Protein AF-A0A833JCQ0-F1 (afdb_monomer)

Organism: NCBI:txid2654512

Structure (mmCIF, N/CA/C/O backbone):
data_AF-A0A833JCQ0-F1
#
_entry.id   AF-A0A833JCQ0-F1
#
loop_
_atom_site.group_PDB
_atom_site.id
_atom_site.type_symbol
_atom_site.label_atom_id
_atom_site.label_alt_id
_atom_site.label_comp_id
_atom_site.label_asym_id
_atom_site.label_entity_id
_atom_site.label_seq_id
_atom_site.pdbx_PDB_ins_code
_atom_site.Cartn_x
_atom_site.Cartn_y
_atom_site.Cartn_z
_atom_site.occupancy
_atom_site.B_iso_or_equiv
_atom_site.auth_seq_id
_atom_site.auth_comp_id
_atom_site.auth_asym_id
_atom_site.auth_atom_id
_atom_site.pdbx_PDB_model_num
ATOM 1 N N . MET A 1 1 ? 26.334 2.589 -17.540 1.00 39.34 1 MET A N 1
ATOM 2 C CA . MET A 1 1 ? 25.252 3.554 -17.241 1.00 39.34 1 MET A CA 1
ATOM 3 C C . MET A 1 1 ? 24.368 2.928 -16.167 1.00 39.34 1 MET A C 1
ATOM 5 O O . MET A 1 1 ? 23.947 1.791 -16.333 1.00 39.34 1 MET A O 1
ATOM 9 N N . ASN A 1 2 ? 24.227 3.610 -15.030 1.00 46.06 2 ASN A N 1
ATOM 10 C CA . ASN A 1 2 ? 23.810 3.107 -13.709 1.00 46.06 2 ASN A CA 1
ATOM 11 C C . ASN A 1 2 ? 22.286 2.861 -13.571 1.00 46.06 2 ASN A C 1
ATOM 13 O O . ASN A 1 2 ? 21.654 3.324 -12.628 1.00 46.06 2 ASN A O 1
ATOM 17 N N . ILE A 1 3 ? 21.676 2.131 -14.509 1.00 51.75 3 ILE A N 1
ATOM 18 C CA . ILE A 1 3 ? 20.206 2.013 -14.626 1.00 51.75 3 ILE A CA 1
ATOM 19 C C . ILE A 1 3 ? 19.548 1.382 -13.372 1.00 51.75 3 ILE A C 1
ATOM 21 O O . ILE A 1 3 ? 18.402 1.688 -13.054 1.00 51.75 3 ILE A O 1
ATOM 25 N N . GLY A 1 4 ? 20.269 0.547 -12.611 1.00 55.09 4 GLY A N 1
ATOM 26 C CA . GLY A 1 4 ? 19.731 -0.115 -11.411 1.00 55.09 4 GLY A CA 1
ATOM 27 C C . GLY A 1 4 ? 19.513 0.795 -10.191 1.00 55.09 4 GLY A C 1
ATOM 28 O O . GLY A 1 4 ? 18.600 0.545 -9.400 1.00 55.09 4 GLY A O 1
ATOM 29 N N . TYR A 1 5 ? 20.307 1.863 -10.039 1.00 58.62 5 TYR A N 1
ATOM 30 C CA . TYR A 1 5 ? 20.177 2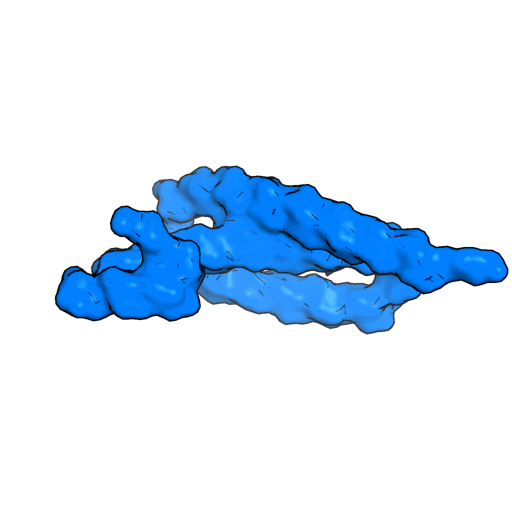.783 -8.900 1.00 58.62 5 TYR A CA 1
ATOM 31 C C . TYR A 1 5 ? 18.970 3.721 -9.049 1.00 58.62 5 TYR A C 1
ATOM 33 O O . TYR A 1 5 ? 18.258 3.938 -8.068 1.00 58.62 5 TYR A O 1
ATOM 41 N N . ASP A 1 6 ? 18.677 4.192 -10.267 1.00 71.69 6 ASP A N 1
ATOM 42 C CA . ASP A 1 6 ? 17.533 5.080 -10.520 1.00 71.69 6 ASP A CA 1
ATOM 43 C C . ASP A 1 6 ? 16.202 4.383 -10.226 1.00 71.69 6 ASP A C 1
ATOM 45 O O . ASP A 1 6 ? 15.370 4.911 -9.489 1.00 71.69 6 ASP A O 1
ATOM 49 N N . ILE A 1 7 ? 16.009 3.157 -10.728 1.00 81.62 7 ILE A N 1
ATOM 50 C CA . ILE A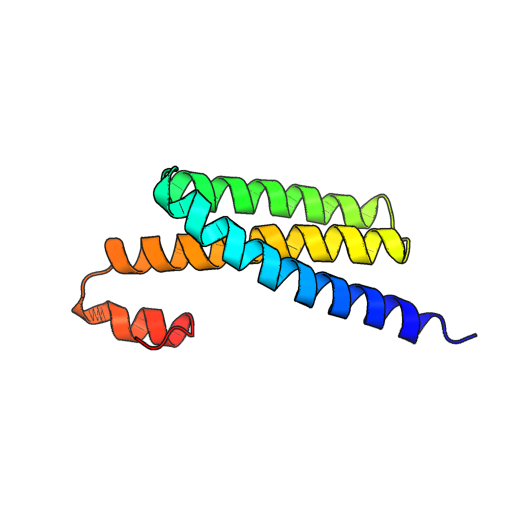 1 7 ? 14.754 2.411 -10.533 1.00 81.62 7 ILE A CA 1
ATOM 51 C C . ILE A 1 7 ? 14.512 2.133 -9.045 1.00 81.62 7 ILE A C 1
ATOM 53 O O . ILE A 1 7 ? 13.400 2.320 -8.555 1.00 81.62 7 ILE A O 1
ATOM 57 N N . THR A 1 8 ? 15.552 1.745 -8.305 1.00 86.75 8 THR A N 1
ATOM 58 C CA . THR A 1 8 ? 15.446 1.503 -6.859 1.00 86.75 8 THR A CA 1
ATOM 59 C C . THR A 1 8 ? 15.033 2.774 -6.108 1.00 86.75 8 THR A C 1
ATOM 61 O O . THR A 1 8 ? 14.162 2.718 -5.238 1.00 86.75 8 THR A O 1
ATOM 64 N N . GLY A 1 9 ? 15.588 3.934 -6.481 1.00 87.00 9 GLY A N 1
ATOM 65 C CA . GLY A 1 9 ? 15.199 5.229 -5.916 1.00 87.00 9 GLY A CA 1
ATOM 66 C C . GLY A 1 9 ? 13.733 5.585 -6.188 1.00 87.00 9 GLY A C 1
ATOM 67 O O . GLY A 1 9 ? 13.021 6.013 -5.275 1.00 87.00 9 GLY A O 1
ATOM 68 N N . TYR A 1 10 ? 13.242 5.341 -7.406 1.00 86.25 10 TYR A N 1
ATOM 69 C CA . TYR A 1 10 ? 11.826 5.524 -7.753 1.00 86.25 10 TYR A CA 1
ATOM 70 C C . TYR A 1 10 ? 10.900 4.608 -6.945 1.00 86.25 10 TYR A C 1
ATOM 72 O O . TYR A 1 10 ? 9.842 5.036 -6.489 1.00 86.25 10 TYR A O 1
ATOM 80 N N . ILE A 1 11 ? 11.301 3.359 -6.713 1.00 90.56 11 ILE A N 1
ATOM 81 C CA . ILE A 1 11 ? 10.512 2.426 -5.904 1.00 90.56 11 ILE A CA 1
ATOM 82 C C . ILE A 1 11 ? 10.434 2.923 -4.457 1.00 90.56 11 ILE A C 1
ATOM 84 O O . ILE A 1 11 ? 9.337 3.091 -3.931 1.00 90.56 11 ILE A O 1
ATOM 88 N N . ILE A 1 12 ? 11.575 3.209 -3.823 1.00 91.56 12 ILE A N 1
ATOM 89 C CA . ILE A 1 12 ? 11.624 3.631 -2.412 1.00 91.56 12 ILE A CA 1
ATOM 90 C C . ILE A 1 12 ? 10.868 4.948 -2.197 1.00 91.56 12 ILE A C 1
ATOM 92 O O . ILE A 1 12 ? 10.104 5.073 -1.239 1.00 91.56 12 ILE A O 1
ATOM 96 N N . SER A 1 13 ? 11.040 5.919 -3.097 1.00 90.62 13 SER A N 1
ATOM 97 C CA . SER A 1 13 ? 10.316 7.194 -3.024 1.00 90.62 13 SER A CA 1
ATOM 98 C C . SER A 1 13 ? 8.807 7.014 -3.198 1.00 90.62 13 SER A C 1
ATOM 100 O O . SER A 1 13 ? 8.041 7.568 -2.410 1.00 90.62 13 SER A O 1
ATOM 102 N N . GLY A 1 14 ? 8.373 6.190 -4.158 1.00 90.56 14 GLY A N 1
ATOM 103 C CA . GLY A 1 14 ? 6.962 5.850 -4.342 1.00 90.56 14 GLY A CA 1
ATOM 104 C C . GLY A 1 14 ? 6.362 5.187 -3.101 1.00 90.56 14 GLY A C 1
ATOM 105 O O . GLY A 1 14 ? 5.291 5.593 -2.651 1.00 90.56 14 GLY A O 1
ATOM 106 N N . LEU A 1 15 ? 7.080 4.233 -2.495 1.00 92.38 15 LEU A N 1
ATOM 107 C CA . LEU A 1 15 ? 6.662 3.574 -1.253 1.00 92.38 15 LEU A CA 1
ATOM 108 C C . LEU A 1 15 ? 6.487 4.581 -0.102 1.00 92.38 15 LEU A C 1
ATOM 110 O O . LEU A 1 15 ? 5.456 4.579 0.570 1.00 92.38 15 LEU A O 1
ATOM 114 N N . GLY A 1 16 ? 7.473 5.460 0.109 1.00 91.38 16 GLY A N 1
ATOM 115 C CA . GLY A 1 16 ? 7.448 6.444 1.194 1.00 91.38 16 GLY A CA 1
ATOM 116 C C . GLY A 1 16 ? 6.314 7.459 1.049 1.00 91.38 16 GLY A C 1
ATOM 117 O O . GLY A 1 16 ? 5.513 7.633 1.969 1.00 91.38 16 GLY A O 1
ATOM 118 N N . VAL A 1 17 ? 6.203 8.092 -0.124 1.00 93.50 17 VAL A N 1
ATOM 119 C CA . VAL A 1 17 ? 5.149 9.082 -0.402 1.00 93.50 17 VAL A CA 1
ATOM 120 C C . VAL A 1 17 ? 3.767 8.429 -0.343 1.00 93.50 17 VAL A C 1
ATOM 122 O O . VAL A 1 17 ? 2.850 8.972 0.278 1.00 93.50 17 VAL A O 1
ATOM 125 N N . GLY A 1 18 ? 3.621 7.246 -0.946 1.00 93.69 18 GLY A N 1
ATOM 126 C CA . GLY A 1 18 ? 2.360 6.514 -0.966 1.00 93.69 18 GLY A CA 1
ATOM 127 C C . GLY A 1 18 ? 1.877 6.131 0.432 1.00 93.69 18 GLY A C 1
ATOM 128 O O . GLY A 1 18 ? 0.700 6.314 0.732 1.00 93.69 18 GLY A O 1
ATOM 129 N N . GLY A 1 19 ? 2.778 5.684 1.311 1.00 91.00 19 GLY A N 1
ATOM 130 C CA . GLY A 1 19 ? 2.435 5.318 2.687 1.00 91.00 19 GLY A CA 1
ATOM 131 C C . GLY A 1 19 ? 1.922 6.499 3.518 1.00 91.00 19 GLY A C 1
ATOM 132 O O . GLY A 1 19 ? 0.911 6.367 4.210 1.00 91.00 19 GLY A O 1
ATOM 133 N N . ILE A 1 20 ? 2.563 7.671 3.405 1.00 92.31 20 ILE A N 1
ATOM 134 C CA . ILE A 1 20 ? 2.132 8.897 4.104 1.00 92.31 20 ILE A CA 1
ATOM 135 C C . ILE A 1 20 ? 0.736 9.311 3.632 1.00 92.31 20 ILE A C 1
ATOM 137 O O . ILE A 1 20 ? -0.169 9.491 4.448 1.00 92.31 20 ILE A O 1
ATOM 141 N N . ILE A 1 21 ? 0.542 9.406 2.313 1.00 94.69 21 ILE A N 1
ATOM 142 C CA . ILE A 1 21 ? -0.748 9.781 1.720 1.00 94.69 21 ILE A CA 1
ATOM 143 C C . ILE A 1 21 ? -1.829 8.765 2.105 1.00 94.69 21 ILE A C 1
ATOM 145 O O . ILE A 1 21 ? -2.918 9.152 2.529 1.00 94.69 21 ILE A O 1
ATOM 149 N N . GLY A 1 22 ? -1.517 7.471 2.003 1.00 92.69 22 GLY A N 1
ATOM 150 C CA . GLY A 1 22 ? -2.413 6.381 2.373 1.00 92.69 22 GLY A CA 1
ATOM 151 C C . GLY A 1 22 ? -2.878 6.483 3.819 1.00 92.69 22 GLY A C 1
ATOM 152 O O . GLY A 1 22 ? -4.078 6.428 4.066 1.00 92.69 22 GLY A O 1
ATOM 153 N N . GLY A 1 23 ? -1.959 6.703 4.763 1.00 88.69 23 GLY A N 1
ATOM 154 C CA . GLY A 1 23 ? -2.292 6.868 6.180 1.00 88.69 23 GLY A CA 1
ATOM 155 C C . GLY A 1 23 ? -3.187 8.080 6.460 1.00 88.69 23 GLY A C 1
ATOM 156 O O . GLY A 1 23 ? -4.160 7.961 7.205 1.00 88.69 23 GLY A O 1
ATOM 157 N N . MET A 1 24 ? -2.914 9.226 5.823 1.00 91.31 24 MET A N 1
ATOM 158 C CA . MET A 1 24 ? -3.731 10.439 5.981 1.00 91.31 24 MET A CA 1
ATOM 159 C C . MET A 1 24 ? -5.152 10.246 5.438 1.00 91.31 24 MET A C 1
ATOM 161 O O . MET A 1 24 ? -6.128 10.591 6.105 1.00 91.31 24 MET A O 1
ATOM 165 N N . ILE A 1 25 ? -5.280 9.655 4.246 1.00 93.50 25 ILE A N 1
ATOM 166 C CA . ILE A 1 25 ? -6.581 9.373 3.626 1.00 93.50 25 ILE A CA 1
ATOM 167 C C . ILE A 1 25 ? -7.346 8.315 4.431 1.00 93.50 25 ILE A C 1
ATOM 169 O O . ILE A 1 25 ? -8.564 8.421 4.577 1.00 93.50 25 ILE A O 1
ATOM 173 N N . ALA A 1 26 ? -6.650 7.319 4.984 1.00 90.38 26 ALA A N 1
ATOM 174 C CA . ALA A 1 26 ? -7.273 6.239 5.738 1.00 90.38 26 ALA A CA 1
ATOM 175 C C . ALA A 1 26 ? -8.076 6.743 6.937 1.00 90.38 26 ALA A C 1
ATOM 177 O O . ALA A 1 26 ? -9.206 6.302 7.126 1.00 90.38 26 ALA A O 1
ATOM 178 N N . GLY A 1 27 ? -7.519 7.688 7.703 1.00 84.75 27 GLY A N 1
ATOM 179 C CA . GLY A 1 27 ? -8.207 8.271 8.857 1.00 84.75 27 GLY A CA 1
ATOM 180 C C . GLY A 1 27 ? -9.506 8.977 8.463 1.00 84.75 27 GLY A C 1
ATOM 181 O O . GLY A 1 27 ? -10.521 8.839 9.141 1.00 84.75 27 GLY A O 1
ATOM 182 N N . PHE A 1 28 ? -9.509 9.674 7.323 1.00 89.06 28 PHE A N 1
ATOM 183 C CA . PHE A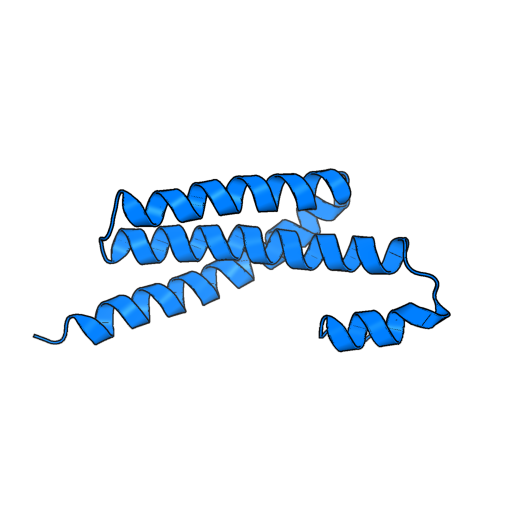 1 28 ? -10.723 10.289 6.790 1.00 89.06 28 PHE A CA 1
ATOM 184 C C . PHE A 1 28 ? -11.737 9.237 6.316 1.00 89.06 28 PHE A C 1
ATOM 186 O O . PHE A 1 28 ? -12.919 9.315 6.660 1.00 89.06 28 PHE A O 1
ATOM 193 N N . LEU A 1 29 ? -11.290 8.231 5.560 1.00 90.00 29 LEU A N 1
ATOM 194 C CA . LEU A 1 29 ? -12.162 7.183 5.025 1.00 90.00 29 LEU A CA 1
ATOM 195 C C . LEU A 1 29 ? -12.794 6.331 6.130 1.00 90.00 29 LEU A C 1
ATOM 197 O O . LEU A 1 29 ? -13.983 6.025 6.040 1.00 90.00 29 LEU A O 1
ATOM 201 N N . SER A 1 30 ? -12.046 5.996 7.186 1.00 88.12 30 SER A N 1
ATOM 202 C CA . SER A 1 30 ? -12.543 5.167 8.291 1.00 88.12 30 SER A CA 1
ATOM 203 C C . SER A 1 30 ? -13.698 5.804 9.065 1.00 88.12 30 SER A C 1
ATOM 205 O O . SER A 1 30 ? -14.457 5.090 9.711 1.00 88.12 30 SER A O 1
ATOM 207 N N . LEU A 1 31 ? -13.842 7.132 9.000 1.00 87.31 31 LEU A N 1
ATOM 208 C CA . LEU A 1 31 ? -14.941 7.856 9.644 1.00 87.31 31 LEU A CA 1
ATOM 209 C C . LEU A 1 31 ? -16.221 7.881 8.796 1.00 87.31 31 LEU A C 1
ATOM 211 O O . LEU A 1 31 ? -17.307 8.039 9.343 1.00 87.31 31 LEU A O 1
ATOM 215 N N . HIS A 1 32 ? -16.102 7.734 7.473 1.00 88.50 32 HIS A N 1
ATOM 216 C CA . HIS A 1 32 ? -17.220 7.907 6.537 1.00 88.50 32 HIS A CA 1
ATOM 217 C C . HIS A 1 32 ? -17.734 6.590 5.947 1.00 88.50 32 HIS A C 1
ATOM 219 O O . HIS A 1 32 ? -18.875 6.527 5.494 1.00 88.50 32 HIS A O 1
ATOM 225 N N . PHE A 1 33 ? -16.913 5.539 5.936 1.00 90.06 33 PHE A N 1
ATOM 226 C CA . PHE A 1 33 ? -17.241 4.268 5.295 1.00 90.06 33 PHE A CA 1
ATOM 227 C C . PHE A 1 33 ? -17.110 3.083 6.249 1.00 90.06 33 PHE A C 1
ATOM 229 O O . PHE A 1 33 ? -16.371 3.105 7.229 1.00 90.06 33 PHE A O 1
ATOM 236 N N . ASN A 1 34 ? -17.805 1.994 5.913 1.00 89.31 34 ASN A N 1
ATOM 237 C CA . ASN A 1 34 ? -17.697 0.742 6.649 1.00 89.31 34 ASN A CA 1
ATOM 238 C C . ASN A 1 34 ? -16.296 0.124 6.471 1.00 89.31 34 ASN A C 1
ATOM 240 O O . ASN A 1 34 ? -15.872 -0.154 5.344 1.00 89.31 34 ASN A O 1
ATOM 244 N N . LEU A 1 35 ? -15.622 -0.152 7.593 1.00 87.44 35 LEU A N 1
ATOM 245 C CA . LEU A 1 35 ? -14.266 -0.707 7.642 1.00 87.44 35 LEU A CA 1
ATOM 246 C C . LEU A 1 35 ? -14.119 -2.000 6.832 1.00 87.44 35 LEU A C 1
ATOM 248 O O . LEU A 1 35 ? -13.154 -2.147 6.085 1.00 87.44 35 LEU A O 1
ATOM 252 N N . ARG A 1 36 ? -15.097 -2.912 6.902 1.00 86.50 36 ARG A N 1
ATOM 253 C CA . ARG A 1 36 ? -15.056 -4.182 6.159 1.00 86.50 36 ARG A CA 1
ATOM 254 C C . ARG A 1 36 ? -15.036 -3.951 4.648 1.00 86.50 36 ARG A C 1
ATOM 256 O O . ARG A 1 36 ? -14.290 -4.613 3.929 1.00 86.50 36 ARG A O 1
ATOM 263 N N . SER A 1 37 ? -15.839 -2.998 4.173 1.00 87.81 37 SER A N 1
ATOM 264 C CA . SER A 1 37 ? -15.898 -2.640 2.752 1.00 87.81 37 SER A CA 1
ATOM 265 C C . SER A 1 37 ? -14.602 -1.962 2.290 1.00 87.81 37 SER A C 1
ATOM 267 O O . SER A 1 37 ? -14.071 -2.298 1.231 1.00 87.81 37 SER A O 1
ATOM 269 N N . LEU A 1 38 ? -14.033 -1.069 3.110 1.00 90.25 38 LEU A N 1
ATOM 270 C CA . LEU A 1 38 ? -12.748 -0.415 2.829 1.00 90.25 38 LEU A CA 1
ATOM 271 C C . LEU A 1 38 ? -11.596 -1.420 2.719 1.00 90.25 38 LEU A C 1
ATOM 273 O O . LEU A 1 38 ? -10.840 -1.392 1.753 1.00 90.25 38 LEU A O 1
ATOM 277 N N . VAL A 1 39 ? -11.491 -2.346 3.673 1.00 89.88 39 VAL A N 1
ATOM 278 C CA . VAL A 1 39 ? -10.456 -3.392 3.680 1.00 89.88 39 VAL A CA 1
ATOM 279 C C . VAL A 1 39 ? -10.566 -4.284 2.437 1.00 89.88 39 VAL A C 1
ATOM 281 O O . VAL A 1 39 ? -9.560 -4.569 1.784 1.00 89.88 39 VAL A O 1
ATOM 284 N N . LEU A 1 40 ? -11.784 -4.700 2.072 1.00 91.00 40 LEU A N 1
ATOM 285 C CA . LEU A 1 40 ? -12.012 -5.561 0.910 1.00 91.00 40 LEU A CA 1
ATOM 286 C C . LEU A 1 40 ? -11.724 -4.836 -0.415 1.00 91.00 40 LEU A C 1
ATOM 288 O O . LEU A 1 40 ? -11.013 -5.366 -1.270 1.00 91.00 40 LEU A O 1
ATOM 292 N N . SER A 1 41 ? -12.233 -3.613 -0.573 1.00 91.56 41 SER A N 1
ATOM 293 C CA . SER A 1 41 ? -12.024 -2.799 -1.778 1.00 91.56 41 SER A CA 1
ATOM 294 C C . SER A 1 41 ? -10.554 -2.427 -1.979 1.00 91.56 41 SER A C 1
ATOM 296 O O . SER A 1 41 ? -10.051 -2.552 -3.097 1.00 91.56 41 SER A O 1
ATOM 298 N N . ALA A 1 42 ? -9.830 -2.075 -0.911 1.00 93.25 42 ALA A N 1
ATOM 299 C CA . ALA A 1 42 ? -8.394 -1.817 -0.975 1.00 93.25 42 ALA A CA 1
ATOM 300 C C . ALA A 1 42 ? -7.614 -3.044 -1.480 1.00 93.25 42 ALA A C 1
ATOM 302 O O . ALA A 1 42 ? -6.717 -2.902 -2.311 1.00 93.25 42 ALA A O 1
ATOM 303 N N . ASN A 1 43 ? -7.982 -4.254 -1.048 1.00 91.06 43 ASN A N 1
ATOM 304 C CA . ASN A 1 43 ? -7.348 -5.487 -1.524 1.00 91.06 43 ASN A CA 1
ATOM 305 C C . ASN A 1 43 ? -7.634 -5.775 -3.003 1.00 91.06 43 ASN A C 1
ATOM 307 O O . ASN A 1 43 ? -6.707 -6.098 -3.746 1.00 91.06 43 ASN A O 1
ATOM 311 N N . ILE A 1 44 ? -8.882 -5.614 -3.450 1.00 92.94 44 ILE A N 1
ATOM 312 C CA . ILE A 1 44 ? -9.243 -5.795 -4.866 1.00 92.94 44 ILE A CA 1
ATOM 313 C C . ILE A 1 44 ? -8.465 -4.803 -5.740 1.00 92.94 44 ILE A C 1
ATOM 315 O O . ILE A 1 44 ? -7.854 -5.197 -6.734 1.00 92.94 44 ILE A O 1
ATOM 319 N N . LEU A 1 45 ? -8.414 -3.530 -5.340 1.00 93.81 45 LEU A N 1
ATOM 320 C CA . LEU A 1 45 ? -7.663 -2.501 -6.060 1.00 93.81 45 LEU A CA 1
ATOM 321 C C . LEU A 1 45 ? -6.157 -2.797 -6.085 1.00 93.81 45 LEU A C 1
ATOM 323 O O . LEU A 1 45 ? -5.518 -2.592 -7.116 1.00 93.81 45 LEU A O 1
ATOM 327 N N . ARG A 1 46 ? -5.581 -3.339 -5.003 1.00 91.00 46 ARG A N 1
ATOM 328 C CA . ARG A 1 46 ? -4.160 -3.733 -4.980 1.00 91.00 46 ARG A CA 1
ATOM 329 C C . ARG A 1 46 ? -3.842 -4.806 -6.016 1.00 91.00 46 ARG A C 1
ATOM 331 O O . ARG A 1 46 ? -2.796 -4.713 -6.651 1.00 91.00 46 ARG A O 1
ATOM 338 N N . ILE A 1 47 ? -4.725 -5.784 -6.222 1.00 91.06 47 ILE A N 1
ATOM 339 C CA . ILE A 1 47 ? -4.541 -6.819 -7.256 1.00 91.06 47 ILE A CA 1
ATOM 340 C C . ILE A 1 47 ? -4.477 -6.181 -8.652 1.00 91.06 47 ILE A C 1
ATOM 342 O O . ILE A 1 47 ? -3.618 -6.542 -9.456 1.00 91.06 47 ILE A O 1
ATOM 346 N N . ILE A 1 48 ? -5.322 -5.182 -8.921 1.00 90.94 48 ILE A N 1
ATOM 347 C CA . ILE A 1 48 ? -5.319 -4.445 -10.195 1.00 90.94 48 ILE A CA 1
ATOM 348 C C . ILE A 1 48 ? -4.009 -3.665 -10.372 1.00 90.94 48 ILE A C 1
ATOM 350 O O . ILE A 1 48 ? -3.405 -3.711 -11.443 1.00 90.94 48 ILE A O 1
ATOM 354 N N . VAL A 1 49 ? -3.522 -3.003 -9.317 1.00 92.75 49 VAL A N 1
ATOM 355 C CA . VAL A 1 49 ? -2.222 -2.309 -9.346 1.00 92.75 49 VAL A CA 1
ATOM 356 C C . VAL A 1 49 ? -1.080 -3.289 -9.629 1.00 92.75 49 VAL A C 1
ATOM 358 O O . VAL A 1 49 ? -0.177 -2.963 -10.398 1.00 92.75 49 VAL A O 1
ATOM 361 N N . PHE A 1 50 ? -1.139 -4.511 -9.085 1.00 88.81 50 PHE A N 1
ATOM 362 C CA . PHE A 1 50 ? -0.144 -5.540 -9.384 1.00 88.81 50 PHE A CA 1
ATOM 363 C C . PHE A 1 50 ? -0.125 -5.946 -10.860 1.00 88.81 50 PHE A C 1
ATOM 365 O O . PHE A 1 50 ? 0.954 -6.098 -11.432 1.00 88.81 50 PHE A O 1
ATOM 372 N N . ALA A 1 51 ? -1.293 -6.059 -11.498 1.00 88.62 51 ALA A N 1
ATOM 373 C CA . ALA A 1 51 ? -1.375 -6.311 -12.936 1.00 88.62 51 ALA A CA 1
ATOM 374 C C . ALA A 1 51 ? -0.762 -5.162 -13.763 1.00 88.62 51 ALA A C 1
ATOM 376 O O . ALA A 1 51 ? -0.147 -5.406 -14.802 1.00 88.62 51 ALA A O 1
ATOM 377 N N . GLY A 1 52 ? -0.854 -3.921 -13.273 1.00 86.44 52 GLY A N 1
ATOM 378 C CA . GLY A 1 52 ? -0.255 -2.741 -13.905 1.00 86.44 52 GLY A CA 1
ATOM 379 C C . GLY A 1 52 ? 1.263 -2.835 -14.098 1.00 86.44 52 GLY A C 1
ATOM 380 O O . GLY A 1 52 ? 1.767 -2.435 -15.149 1.00 86.44 52 GLY A O 1
ATOM 381 N N . PHE A 1 53 ? 1.990 -3.450 -13.154 1.00 85.75 53 PHE A N 1
ATOM 382 C CA . PHE A 1 53 ? 3.445 -3.638 -13.273 1.00 85.75 53 PHE A CA 1
ATOM 383 C C . PHE A 1 53 ? 3.856 -4.498 -14.474 1.00 85.75 53 PHE A C 1
ATOM 385 O O . PHE A 1 53 ? 4.961 -4.332 -14.984 1.00 85.75 53 PHE A O 1
ATOM 392 N N . ILE A 1 54 ? 2.987 -5.407 -14.928 1.00 86.25 54 ILE A N 1
ATOM 393 C CA . ILE A 1 54 ? 3.262 -6.286 -16.074 1.00 86.25 54 ILE A CA 1
ATOM 394 C C . ILE A 1 54 ? 3.144 -5.502 -17.387 1.00 86.25 54 ILE A C 1
ATOM 396 O O . ILE A 1 54 ? 3.897 -5.741 -18.327 1.00 86.25 54 ILE A O 1
ATOM 400 N N . ILE A 1 55 ? 2.207 -4.553 -17.448 1.00 86.12 55 ILE A N 1
ATOM 401 C CA . ILE A 1 55 ? 1.845 -3.841 -18.679 1.00 86.12 55 ILE A CA 1
ATOM 402 C C . ILE A 1 55 ? 2.804 -2.674 -18.953 1.00 86.12 55 ILE A C 1
ATOM 404 O O . ILE A 1 55 ? 3.083 -2.373 -20.112 1.00 86.12 55 ILE A O 1
ATOM 408 N N . PHE A 1 56 ? 3.323 -2.015 -17.910 1.00 85.00 56 PHE A N 1
ATOM 409 C CA . PHE A 1 56 ? 4.140 -0.808 -18.073 1.00 85.00 56 PHE A CA 1
ATOM 410 C C . PHE A 1 56 ? 5.416 -0.812 -17.201 1.00 85.00 56 PHE A C 1
ATOM 412 O O . PHE A 1 56 ? 5.487 -0.109 -16.187 1.00 85.00 56 PHE A O 1
ATOM 419 N N . PRO A 1 57 ? 6.457 -1.576 -17.598 1.00 80.81 57 PRO A N 1
ATOM 420 C CA . PRO A 1 57 ? 7.714 -1.729 -16.858 1.00 80.81 57 PRO A CA 1
ATOM 421 C C . PRO A 1 57 ? 8.702 -0.573 -17.120 1.00 80.81 57 PRO A C 1
ATOM 423 O O . PRO A 1 57 ? 9.853 -0.781 -17.501 1.00 80.81 57 PRO A O 1
ATOM 426 N N . ALA A 1 58 ? 8.253 0.670 -16.938 1.00 86.50 58 ALA A N 1
ATOM 427 C CA . ALA A 1 58 ? 9.090 1.870 -17.036 1.00 86.50 58 ALA A CA 1
ATOM 428 C C . ALA A 1 58 ? 9.376 2.452 -15.636 1.00 86.50 58 ALA A C 1
ATOM 430 O O . ALA A 1 58 ? 8.528 2.313 -14.757 1.00 86.50 58 ALA A O 1
ATOM 431 N N . PRO A 1 59 ? 10.498 3.168 -15.401 1.00 84.75 59 PRO A N 1
ATOM 432 C CA . PRO A 1 59 ? 10.827 3.739 -14.084 1.00 84.75 59 PRO A CA 1
ATOM 433 C C . PRO A 1 59 ? 9.709 4.601 -13.476 1.00 84.75 59 PRO A C 1
ATOM 435 O O . PRO A 1 59 ? 9.354 4.439 -12.310 1.00 84.75 59 PRO A O 1
ATOM 438 N N . ILE A 1 60 ? 9.084 5.459 -14.289 1.00 86.19 60 ILE A N 1
ATOM 439 C CA . ILE A 1 60 ? 7.939 6.281 -13.870 1.00 86.19 60 ILE A CA 1
ATOM 440 C C . ILE A 1 60 ? 6.680 5.442 -13.594 1.00 86.19 60 ILE A C 1
ATOM 442 O O . ILE A 1 60 ? 5.886 5.767 -12.710 1.00 86.19 60 ILE A O 1
ATOM 446 N N . GLY A 1 61 ? 6.522 4.333 -14.322 1.00 88.25 61 GLY A N 1
ATOM 447 C CA . GLY A 1 61 ? 5.493 3.328 -14.079 1.00 88.25 61 GLY A CA 1
ATOM 448 C C . GLY A 1 61 ? 5.684 2.672 -12.720 1.00 88.25 61 GLY A C 1
ATOM 449 O O . GLY A 1 61 ? 4.766 2.681 -11.906 1.00 88.25 61 GLY A O 1
ATOM 450 N N . TYR A 1 62 ? 6.900 2.197 -12.432 1.00 88.25 62 TYR A N 1
ATOM 451 C CA . TYR A 1 62 ? 7.252 1.635 -11.131 1.00 88.25 62 TYR A CA 1
ATOM 452 C C . TYR A 1 62 ? 6.967 2.616 -9.998 1.00 88.25 62 TYR A C 1
ATOM 454 O O . TYR A 1 62 ? 6.263 2.238 -9.067 1.00 88.25 62 TYR A O 1
ATOM 462 N N . PHE A 1 63 ? 7.422 3.870 -10.098 1.00 90.38 63 PHE A N 1
ATOM 463 C CA . PHE A 1 63 ? 7.101 4.901 -9.105 1.00 90.38 63 PHE A CA 1
ATOM 464 C C . PHE A 1 63 ? 5.588 5.002 -8.860 1.00 90.38 63 PHE A C 1
ATOM 466 O O . PHE A 1 63 ? 5.129 4.876 -7.725 1.00 90.38 63 PHE A O 1
ATOM 473 N N . SER A 1 64 ? 4.808 5.167 -9.932 1.00 92.31 64 SER A N 1
ATOM 474 C CA . SER A 1 64 ? 3.362 5.402 -9.853 1.00 92.31 64 SER A CA 1
ATOM 475 C C . SER A 1 64 ? 2.608 4.203 -9.272 1.00 92.31 64 SER A C 1
ATOM 477 O O . SER A 1 64 ? 1.767 4.360 -8.386 1.00 92.31 64 SER A O 1
ATOM 479 N N . PHE A 1 65 ? 2.930 2.987 -9.718 1.00 94.06 65 PHE A N 1
ATOM 480 C CA . PHE A 1 65 ? 2.289 1.772 -9.220 1.00 94.06 65 PHE A CA 1
ATOM 481 C C . PHE A 1 65 ? 2.713 1.440 -7.786 1.00 94.06 65 PHE A C 1
ATOM 483 O O . PHE A 1 65 ? 1.862 1.040 -6.996 1.00 94.06 65 PHE A O 1
ATOM 490 N N . PHE A 1 66 ? 3.980 1.643 -7.403 1.00 93.38 66 PHE A N 1
ATOM 491 C CA . PHE A 1 66 ? 4.407 1.468 -6.008 1.00 93.38 66 PHE A CA 1
ATOM 492 C C . PHE A 1 66 ? 3.765 2.500 -5.080 1.00 93.38 66 PHE A C 1
ATOM 494 O O . PHE A 1 66 ? 3.328 2.135 -3.989 1.00 93.38 66 PHE A O 1
ATOM 501 N N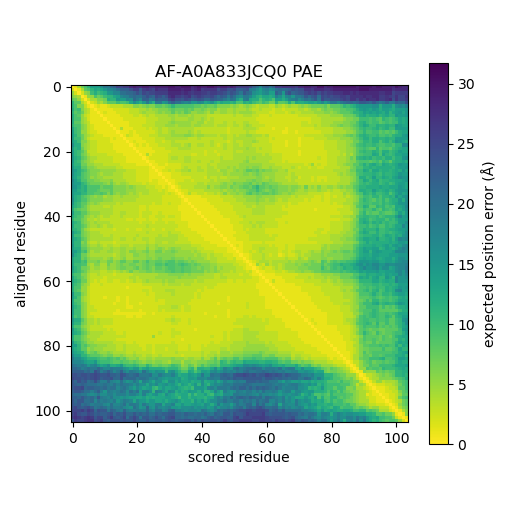 . MET A 1 67 ? 3.626 3.746 -5.535 1.00 95.12 67 MET A N 1
ATOM 502 C CA . MET A 1 67 ? 2.893 4.786 -4.817 1.00 95.12 67 MET A CA 1
ATOM 503 C C . MET A 1 67 ? 1.422 4.404 -4.624 1.00 95.12 67 MET A C 1
ATOM 505 O O . MET A 1 67 ? 0.949 4.392 -3.491 1.00 95.12 67 MET A O 1
ATOM 509 N N . MET A 1 68 ? 0.700 4.017 -5.685 1.00 94.88 68 MET A N 1
ATOM 510 C CA . MET A 1 68 ? -0.696 3.564 -5.558 1.00 94.88 68 MET A CA 1
ATOM 511 C C . MET A 1 68 ? -0.822 2.330 -4.663 1.00 94.88 68 MET A C 1
ATOM 513 O O . MET A 1 68 ? -1.730 2.256 -3.832 1.00 94.88 68 MET A O 1
ATOM 517 N N . LYS A 1 69 ? 0.098 1.370 -4.802 1.00 94.44 69 LYS A N 1
ATOM 518 C CA . LYS A 1 69 ? 0.138 0.161 -3.977 1.00 94.44 69 LYS A CA 1
ATOM 519 C C . LYS A 1 69 ? 0.281 0.509 -2.496 1.00 94.44 69 LYS A C 1
ATOM 521 O O . LYS A 1 69 ? -0.419 -0.105 -1.693 1.00 94.44 69 LYS A O 1
ATOM 526 N N . GLU A 1 70 ? 1.113 1.486 -2.131 1.00 94.94 70 GLU A N 1
ATOM 527 C CA . GLU A 1 70 ? 1.238 1.909 -0.728 1.00 94.94 70 GLU A CA 1
ATOM 528 C C . GLU A 1 70 ? 0.145 2.844 -0.237 1.00 94.94 70 GLU A C 1
ATOM 530 O O . GLU A 1 70 ? -0.196 2.772 0.938 1.00 94.94 70 GLU A O 1
ATOM 535 N N . ILE A 1 71 ? -0.491 3.641 -1.096 1.00 95.69 71 ILE A N 1
ATOM 536 C CA . ILE A 1 71 ? -1.701 4.375 -0.692 1.00 95.69 71 ILE A CA 1
ATOM 537 C C . ILE A 1 71 ? -2.773 3.378 -0.244 1.00 95.69 71 ILE A C 1
ATOM 539 O O . ILE A 1 71 ? -3.318 3.481 0.856 1.00 95.69 71 ILE A O 1
ATOM 543 N N . LEU A 1 72 ? -3.032 2.365 -1.072 1.00 95.38 72 LEU A N 1
ATOM 544 C CA . LEU A 1 72 ? -3.985 1.305 -0.750 1.00 95.38 72 LEU A CA 1
ATOM 545 C C . LEU A 1 72 ? -3.511 0.451 0.434 1.00 95.38 72 LEU A C 1
ATOM 547 O O . LEU A 1 72 ? -4.332 0.017 1.238 1.00 95.38 72 LEU A O 1
ATOM 551 N N . GLY A 1 73 ? -2.200 0.223 0.556 1.00 92.94 73 GLY A N 1
ATOM 552 C CA . GLY A 1 73 ? -1.578 -0.452 1.696 1.00 92.94 73 GLY A CA 1
ATOM 553 C C . GLY A 1 73 ? -1.801 0.292 3.012 1.00 92.94 73 GLY A C 1
ATOM 554 O O . GLY A 1 73 ? -2.227 -0.325 3.985 1.00 92.94 73 GLY A O 1
ATOM 555 N N . GLY A 1 74 ? -1.601 1.610 3.025 1.00 91.88 74 GLY A N 1
ATOM 556 C CA . GLY A 1 74 ? -1.844 2.477 4.177 1.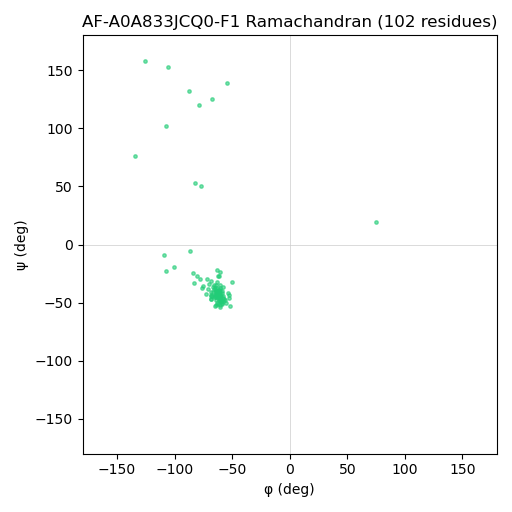00 91.88 74 GLY A CA 1
ATOM 557 C C . GLY A 1 74 ? -3.317 2.505 4.582 1.0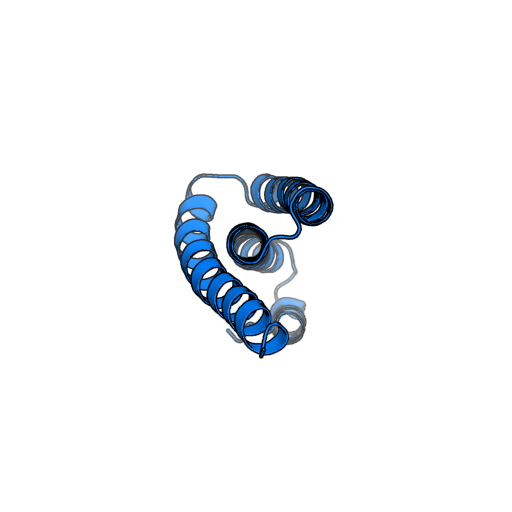0 91.88 74 GLY A C 1
ATOM 558 O O . GLY A 1 74 ? -3.625 2.317 5.760 1.00 91.88 74 GLY A O 1
ATOM 559 N N . ILE A 1 75 ? -4.227 2.640 3.608 1.00 92.94 75 ILE A N 1
ATOM 560 C CA . ILE A 1 75 ? -5.680 2.565 3.842 1.00 92.94 75 ILE A CA 1
ATOM 561 C C . ILE A 1 75 ? -6.060 1.221 4.451 1.00 92.94 75 ILE A C 1
ATOM 563 O O . ILE A 1 75 ? -6.727 1.181 5.487 1.00 92.94 75 ILE A O 1
ATOM 567 N N . TRP A 1 76 ? -5.608 0.130 3.834 1.00 93.38 76 TRP A N 1
ATOM 568 C CA . TRP A 1 76 ? -5.867 -1.217 4.322 1.00 93.38 76 TRP A CA 1
ATOM 569 C C . TRP A 1 76 ? -5.338 -1.402 5.743 1.00 93.38 76 TRP A C 1
ATOM 571 O O . TRP A 1 76 ? -6.087 -1.853 6.602 1.00 93.38 76 TRP A O 1
ATOM 581 N N . ASN A 1 77 ? -4.091 -1.003 6.005 1.00 90.06 77 ASN A N 1
ATOM 582 C CA . ASN A 1 77 ? -3.438 -1.191 7.295 1.00 90.06 77 ASN A CA 1
ATOM 583 C C . ASN A 1 77 ? -4.207 -0.475 8.411 1.00 90.06 77 ASN A C 1
ATOM 585 O O . ASN A 1 77 ? -4.623 -1.102 9.379 1.00 90.06 77 ASN A O 1
ATOM 589 N N . VAL A 1 78 ? -4.472 0.824 8.260 1.00 89.38 78 VAL A N 1
ATOM 590 C CA . VAL A 1 78 ? -5.199 1.596 9.279 1.00 89.38 78 VAL A CA 1
ATOM 591 C C . VAL A 1 78 ? -6.604 1.028 9.500 1.00 89.38 78 VAL A C 1
ATOM 593 O O . VAL A 1 78 ? -6.979 0.759 10.641 1.00 89.38 78 VAL A O 1
ATOM 596 N N . CYS A 1 79 ? -7.367 0.775 8.431 1.00 89.50 79 CYS A N 1
ATOM 597 C CA . CYS A 1 79 ? -8.745 0.289 8.558 1.00 89.50 79 CYS A CA 1
ATOM 598 C C . CYS A 1 79 ? -8.814 -1.123 9.152 1.00 89.50 79 CYS A C 1
ATOM 600 O O . CYS A 1 79 ? -9.670 -1.390 9.995 1.00 89.50 79 CYS A O 1
ATOM 602 N N . TYR A 1 80 ? -7.914 -2.018 8.739 1.00 87.81 80 TYR A N 1
ATOM 603 C CA . TYR A 1 80 ? -7.835 -3.383 9.254 1.00 87.81 80 TYR A CA 1
ATOM 604 C C . TYR A 1 80 ? -7.480 -3.402 10.739 1.00 87.81 80 TYR A C 1
ATOM 606 O O . TYR A 1 80 ? -8.045 -4.184 11.502 1.00 87.81 80 TYR A O 1
ATOM 614 N N . ASN A 1 81 ? -6.580 -2.517 11.162 1.00 85.12 81 ASN A N 1
ATOM 615 C CA . ASN A 1 81 ? -6.185 -2.422 12.558 1.00 85.12 81 ASN A CA 1
ATOM 616 C C . ASN A 1 81 ? -7.322 -1.892 13.436 1.00 85.12 81 ASN A C 1
ATOM 618 O O . ASN A 1 81 ? -7.591 -2.477 14.483 1.00 85.12 81 ASN A O 1
ATOM 622 N N . ILE A 1 82 ? -8.047 -0.862 12.985 1.00 85.31 82 ILE A N 1
ATOM 623 C CA . ILE A 1 82 ? -9.254 -0.385 13.681 1.00 85.31 82 ILE A CA 1
ATOM 624 C C . ILE A 1 82 ? -10.286 -1.517 13.770 1.00 85.31 82 ILE A C 1
ATOM 626 O O . ILE A 1 82 ? -10.781 -1.805 14.856 1.00 85.31 82 ILE A O 1
ATOM 630 N N . TYR A 1 83 ? -10.557 -2.200 12.654 1.00 83.44 83 TYR A N 1
ATOM 631 C CA . TYR A 1 83 ? -11.501 -3.318 12.601 1.00 83.44 83 TYR A CA 1
ATOM 632 C C . TYR A 1 83 ? -11.119 -4.453 13.564 1.00 83.44 83 TYR A C 1
ATOM 634 O O . TYR A 1 83 ? -11.952 -4.931 14.336 1.00 83.44 83 TYR A O 1
ATOM 642 N N . SER A 1 84 ? -9.842 -4.838 13.578 1.00 78.56 84 SER A N 1
ATOM 643 C CA . SER A 1 84 ? -9.324 -5.894 14.452 1.00 78.56 84 SER A CA 1
ATOM 644 C C . SER A 1 84 ? -9.469 -5.525 15.928 1.00 78.56 84 SER A C 1
ATOM 646 O O . SER A 1 84 ? -9.887 -6.357 16.723 1.00 78.56 84 SER A O 1
ATOM 648 N N . ILE A 1 85 ? -9.192 -4.274 16.303 1.00 79.06 85 ILE A N 1
ATOM 649 C CA . ILE A 1 85 ? -9.374 -3.798 17.684 1.00 79.06 85 ILE A CA 1
ATOM 650 C C . ILE A 1 85 ? -10.855 -3.829 18.091 1.00 79.06 85 ILE A C 1
ATOM 652 O O . ILE A 1 85 ? -11.153 -4.100 19.250 1.00 79.06 85 ILE A O 1
ATOM 656 N N . THR A 1 86 ? -11.783 -3.558 17.167 1.00 77.00 86 THR A N 1
ATOM 657 C CA . THR A 1 86 ? -13.222 -3.544 17.480 1.00 77.00 86 THR A CA 1
ATOM 658 C C . THR A 1 86 ? -13.858 -4.928 17.591 1.00 77.00 86 THR A C 1
ATOM 660 O O . THR A 1 86 ? -14.823 -5.072 18.337 1.00 77.00 86 THR A O 1
ATOM 663 N N . GLU A 1 87 ? -13.356 -5.936 16.871 1.00 73.06 87 GLU A N 1
ATOM 664 C CA . GLU A 1 87 ? -13.959 -7.282 16.874 1.00 73.06 87 GLU A CA 1
ATOM 665 C C . GLU A 1 87 ? -13.233 -8.300 17.762 1.00 73.06 87 GLU A C 1
ATOM 667 O O . GLU A 1 87 ? -13.818 -9.319 18.131 1.00 73.06 87 GLU A O 1
ATOM 672 N N . ILE A 1 88 ? -11.975 -8.053 18.130 1.00 70.44 88 ILE A N 1
ATOM 673 C CA . ILE A 1 88 ? -11.190 -8.998 18.929 1.00 70.44 88 ILE A CA 1
ATOM 674 C C . ILE A 1 88 ? -11.440 -8.746 20.423 1.00 70.44 88 ILE A C 1
ATOM 676 O O . ILE A 1 88 ? -11.339 -7.603 20.871 1.00 70.44 88 ILE A O 1
ATOM 680 N N . PRO A 1 89 ? -11.726 -9.791 21.229 1.00 67.69 89 PRO A N 1
ATOM 681 C CA . PRO A 1 89 ? -11.898 -9.640 22.670 1.00 67.69 89 PRO A CA 1
ATOM 682 C C . PRO A 1 89 ? -10.678 -8.967 23.309 1.00 67.69 89 PRO A C 1
ATOM 684 O O . PRO A 1 89 ? -9.539 -9.303 22.971 1.00 67.69 89 PRO A O 1
ATOM 687 N N . ASN A 1 90 ? -10.914 -8.050 24.256 1.00 66.50 90 ASN A N 1
ATOM 688 C CA . ASN A 1 90 ? -9.875 -7.218 24.885 1.00 66.50 90 ASN A CA 1
ATOM 689 C C . ASN A 1 90 ? -8.665 -8.016 25.404 1.00 66.50 90 ASN A C 1
ATOM 691 O O . ASN A 1 90 ? -7.534 -7.538 25.313 1.00 66.50 90 ASN A O 1
ATOM 695 N N . ASP A 1 91 ? -8.884 -9.251 25.856 1.00 70.06 91 ASP A N 1
ATOM 696 C CA . ASP A 1 91 ? -7.844 -10.156 26.360 1.00 70.06 91 ASP A CA 1
ATOM 697 C C . ASP A 1 91 ? -6.767 -10.504 25.313 1.00 70.06 91 ASP A C 1
ATOM 699 O O . ASP A 1 91 ? -5.634 -10.848 25.659 1.00 70.06 91 ASP A O 1
ATOM 703 N N . TYR A 1 92 ? -7.093 -10.391 24.021 1.00 68.31 92 TYR A N 1
ATOM 704 C CA . TYR A 1 92 ? -6.195 -10.709 22.908 1.00 68.31 92 TYR A CA 1
ATOM 705 C C . TYR A 1 92 ? -5.706 -9.478 22.144 1.00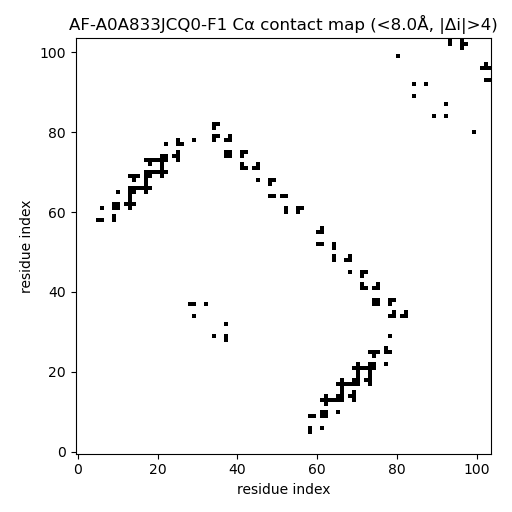 68.31 92 TYR A C 1
ATOM 707 O O . TYR A 1 92 ? -4.778 -9.611 21.341 1.00 68.31 92 TYR A O 1
ATOM 715 N N . ILE A 1 93 ? -6.259 -8.288 22.410 1.00 65.56 93 ILE A N 1
ATOM 716 C CA . ILE A 1 93 ? -5.922 -7.066 21.666 1.00 65.56 93 ILE A CA 1
ATOM 717 C C . ILE A 1 93 ? -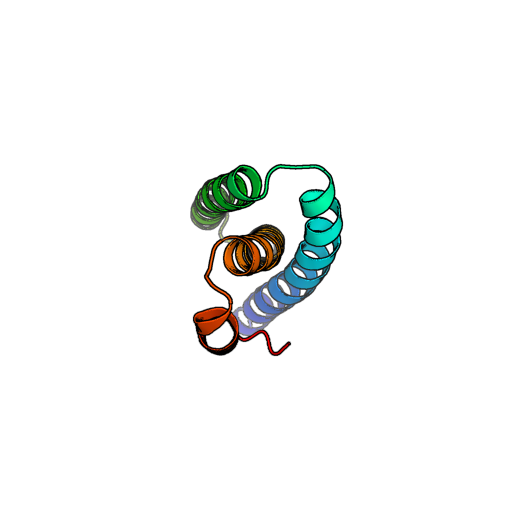4.427 -6.782 21.745 1.00 65.56 93 ILE A C 1
ATOM 719 O O . ILE A 1 93 ? -3.817 -6.602 20.704 1.00 65.56 93 ILE A O 1
ATOM 723 N N . ALA A 1 94 ? -3.803 -6.845 22.927 1.00 63.66 94 ALA A N 1
ATOM 724 C CA . ALA A 1 94 ? -2.366 -6.591 23.079 1.00 63.66 94 ALA A CA 1
ATOM 725 C C . ALA A 1 94 ? -1.487 -7.570 22.274 1.00 63.66 94 ALA A C 1
ATOM 727 O O . ALA A 1 94 ? -0.453 -7.178 21.736 1.00 63.66 94 ALA A O 1
ATOM 728 N N . ARG A 1 95 ? -1.905 -8.837 22.145 1.00 66.69 95 ARG A N 1
ATOM 729 C CA . ARG A 1 95 ? -1.175 -9.852 21.363 1.00 66.69 95 ARG A CA 1
ATOM 730 C C . ARG A 1 95 ? -1.317 -9.611 19.867 1.00 66.69 95 ARG A C 1
ATOM 732 O O . ARG A 1 95 ? -0.336 -9.715 19.140 1.00 66.69 95 ARG A O 1
ATOM 739 N N . VAL A 1 96 ? -2.521 -9.270 19.419 1.00 65.75 96 VAL A N 1
ATOM 740 C CA . VAL A 1 96 ? -2.785 -8.959 18.011 1.00 65.75 96 VAL A CA 1
ATOM 741 C C . VAL A 1 96 ? -2.095 -7.657 17.626 1.00 65.75 96 VAL A C 1
ATOM 743 O O . VAL A 1 96 ? -1.384 -7.627 16.636 1.00 65.75 96 VAL A O 1
ATOM 746 N N . SER A 1 97 ? -2.180 -6.631 18.464 1.00 61.09 97 SER A N 1
ATOM 747 C CA . SER A 1 97 ? -1.404 -5.395 18.368 1.00 61.09 97 SER A CA 1
ATOM 748 C C . SER A 1 97 ? 0.102 -5.640 18.258 1.00 61.09 97 SER A C 1
ATOM 750 O O . SER A 1 97 ? 0.741 -5.068 17.380 1.00 61.09 97 SER A O 1
ATOM 752 N N . ALA A 1 98 ? 0.674 -6.519 19.089 1.00 64.06 98 ALA A N 1
ATOM 753 C CA . ALA A 1 98 ? 2.095 -6.868 19.026 1.00 64.06 98 ALA A CA 1
ATOM 754 C C . ALA A 1 98 ? 2.475 -7.593 17.722 1.00 64.06 98 ALA A C 1
ATOM 756 O O . ALA A 1 98 ? 3.536 -7.326 17.165 1.00 64.06 98 ALA A O 1
ATOM 757 N N . LEU A 1 99 ? 1.603 -8.467 17.206 1.00 64.88 99 LEU A N 1
ATOM 758 C CA . LEU A 1 99 ? 1.788 -9.129 15.906 1.00 64.88 99 LEU A CA 1
ATOM 759 C C . LEU A 1 99 ? 1.632 -8.152 14.727 1.00 64.88 99 LEU A C 1
ATOM 761 O O . LEU A 1 99 ? 2.333 -8.283 13.727 1.00 64.88 99 LEU A O 1
ATOM 765 N N . SER A 1 100 ? 0.745 -7.165 14.858 1.00 63.41 100 SER A N 1
ATOM 766 C CA . SER A 1 100 ? 0.474 -6.123 13.859 1.00 63.41 100 SER A CA 1
ATOM 767 C C . SER A 1 100 ? 1.407 -4.907 13.967 1.00 63.41 100 SER A C 1
ATOM 769 O O . SER A 1 100 ? 1.327 -4.004 13.136 1.00 63.41 100 SER A O 1
ATOM 771 N N . GLY A 1 101 ? 2.273 -4.848 14.984 1.00 52.19 101 GLY A N 1
ATOM 772 C CA . GLY A 1 101 ? 3.209 -3.742 15.216 1.00 52.19 101 GLY A CA 1
ATOM 773 C C . GLY A 1 101 ? 2.595 -2.449 15.775 1.00 52.19 101 GLY A C 1
ATOM 774 O O . GLY A 1 101 ? 3.218 -1.396 15.666 1.00 52.19 101 GLY A O 1
ATOM 775 N N . ILE A 1 102 ? 1.399 -2.493 16.372 1.00 53.47 102 ILE A N 1
ATOM 776 C CA . ILE A 1 102 ? 0.742 -1.327 16.985 1.00 53.47 102 ILE A CA 1
ATOM 777 C C . ILE A 1 102 ? 0.782 -1.462 18.500 1.00 53.47 102 ILE A C 1
ATOM 779 O O . ILE A 1 102 ? -0.030 -2.175 19.080 1.00 53.47 102 ILE A O 1
ATOM 783 N N . LEU A 1 103 ? 1.697 -0.751 19.153 1.00 43.47 103 LEU A N 1
ATOM 784 C CA . LEU A 1 103 ? 1.676 -0.591 20.606 1.00 43.47 103 LEU A CA 1
ATOM 785 C C . LEU A 1 103 ? 0.635 0.471 20.968 1.00 43.47 103 LEU A C 1
ATOM 787 O O . LEU A 1 103 ? 0.728 1.607 20.505 1.00 43.47 103 LEU A O 1
ATOM 791 N N . LYS A 1 104 ? -0.369 0.077 21.753 1.00 44.62 104 LYS A N 1
ATOM 792 C CA . LYS A 1 104 ? -1.245 1.019 22.451 1.00 44.62 104 LYS A CA 1
ATOM 793 C C . LYS A 1 104 ? -0.586 1.442 23.756 1.00 44.62 104 LYS A C 1
ATOM 795 O O . LYS A 1 104 ? 0.026 0.554 24.393 1.00 44.62 104 LYS A O 1
#

InterPro domains:
  IPR036259 MFS transporter superfamily [SSF103473] (3-102)

Nearest PDB structures (foldseek):
  8bvs-assembly1_A  TM=8.832E-01  e=4.540E-01  Rattus norvegicus
  8ttg-assembly1_A  TM=8.975E-01  e=1.501E+00  Staphylococcus aureus
  8ucm-assembly1_A  TM=8.397E-01  e=2.050E+00  Homo sapiens
  7aar-assembly1_A  TM=8.242E-01  e=2.659E+00  Arabidopsis thaliana
  9b3m-assembly1_A  TM=9.143E-01  e=7.519E+00  Staphylococcus aureus

Mean predicted aligned error: 7.55 Å

Secondary structure (DSSP, 8-state):
--HHHHHHHHHHHHHHHHHHHHHHHHHHHHHHS-HHHHHHHHHHHHHHHHHHHHH--SHHHHHHHHHHHHHHHHHHHHHHHHHHHHHS-HHHHHHHHHHHT---

pLDDT: mean 82.74, std 13.57, range [39.34, 95.69]

Solvent-accessible surface area (backbone atoms only — not comparable to full-atom values): 5399 Å² total; per-residue (Å²): 131,74,66,72,60,58,43,52,50,30,38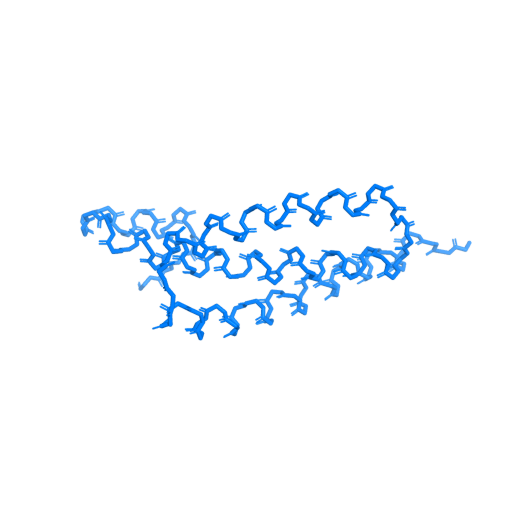,54,51,16,38,53,56,13,33,54,53,9,44,60,50,23,62,57,46,56,76,77,45,62,42,69,58,49,35,52,51,31,53,56,52,43,55,54,42,58,55,47,55,75,78,42,85,42,59,69,40,44,18,52,42,35,16,54,44,21,24,35,43,21,27,26,51,53,30,46,51,54,47,47,61,74,73,44,60,76,92,47,37,68,60,51,24,61,74,71,71,48,87,128

Radius of gyration: 16.03 Å; Cα contacts (8 Å, |Δi|>4): 109; chains: 1; bounding box: 43×21×45 Å

Foldseek 3Di:
DPVPVLLVVLLVQLLVQLQVLLQVVLVVDLVPDDLVCLLVVLVVVLVVLVVQCVVDVDSVSSNPSSSSNNSSVNNNLSSVLVVCCVPPPPVCNCVVCVVSVHDD

Sequence (104 aa):
MNIGYDITGYIISGLGVGGIIGGMIAGFLSLHFNLRSLVLSANILRIIVFAGFIIFPAPIGYFSFFMMKEILGGIWNVCYNIYSITEIPNDYIARVSALSGILK